Protein AF-A0A9R1ELR3-F1 (afdb_monomer_lite)

Organism: Triticum aestivum (NCBI:txid4565)

Radius of gyration: 23.25 Å; chains: 1; bounding box: 43×45×64 Å

Secondary structure (DSSP, 8-state)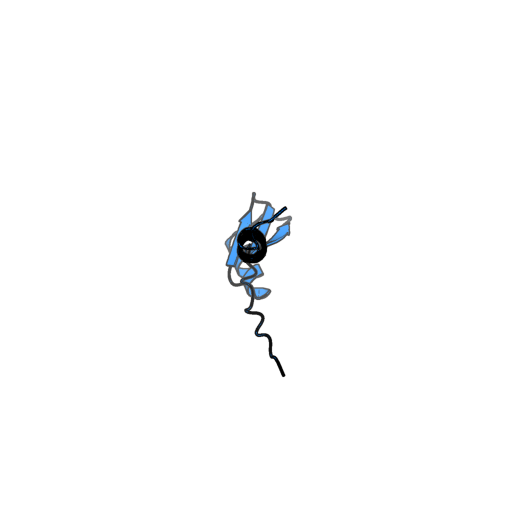:
----TTHHHHHHHHHHHHHHHHHHHTT-----EEEEE-TT---HHHHHHHHHHTT-SEEEEETTTEEEEE-----------

Foldseek 3Di:
DCPDPVPVVVVVVVVVVVVVVVVVVVPPPPQDKDKDFDPVWDDLVVLQVVLVVVPANHWGDDPRGIIITGNPPPPPPPPDD

pLDDT: mean 70.27, std 15.53, range [39.91, 89.56]

Structure (mmCIF, N/CA/C/O backbone):
data_AF-A0A9R1ELR3-F1
#
_entry.id   AF-A0A9R1ELR3-F1
#
loop_
_atom_site.group_PDB
_atom_site.id
_atom_site.type_symbol
_atom_site.label_atom_id
_atom_site.label_alt_id
_atom_site.label_comp_id
_atom_site.label_asym_id
_atom_site.label_entity_id
_atom_site.label_seq_id
_atom_site.pdbx_PDB_ins_code
_atom_site.Cartn_x
_atom_site.Cartn_y
_atom_site.Cartn_z
_atom_site.occupancy
_atom_site.B_iso_or_equiv
_atom_site.auth_seq_id
_atom_site.auth_comp_id
_atom_site.auth_asym_id
_atom_site.auth_atom_id
_atom_site.pdbx_PDB_model_num
ATOM 1 N N . MET A 1 1 ? -25.162 29.448 53.482 1.00 39.91 1 MET A N 1
ATOM 2 C CA . MET A 1 1 ? -24.855 29.607 52.045 1.00 39.91 1 MET A CA 1
ATOM 3 C C . MET A 1 1 ? -25.693 28.600 51.272 1.00 39.91 1 MET A C 1
ATOM 5 O O . MET A 1 1 ? -25.435 27.409 51.372 1.00 39.91 1 MET A O 1
ATOM 9 N N . ALA A 1 2 ? -26.749 29.052 50.595 1.00 46.03 2 ALA A N 1
ATOM 10 C CA . ALA A 1 2 ? -27.573 28.200 49.741 1.00 46.03 2 ALA A CA 1
ATOM 11 C C . ALA A 1 2 ? -26.879 28.086 48.382 1.00 46.03 2 ALA A C 1
ATOM 13 O O . ALA A 1 2 ? -27.152 28.849 47.458 1.00 46.03 2 ALA A O 1
ATOM 14 N N . ILE A 1 3 ? -25.905 27.182 48.288 1.00 49.31 3 ILE A N 1
ATOM 15 C CA . ILE A 1 3 ? -25.297 26.849 47.004 1.00 49.31 3 ILE A CA 1
ATOM 16 C C . ILE A 1 3 ? -26.356 26.047 46.261 1.00 49.31 3 ILE A C 1
ATOM 18 O O . ILE A 1 3 ? -26.613 24.884 46.565 1.00 49.31 3 ILE A O 1
ATOM 22 N N . SER A 1 4 ? -27.048 26.751 45.370 1.00 49.19 4 SER A N 1
ATOM 23 C CA . SER A 1 4 ? -28.091 26.235 44.500 1.00 49.19 4 SER A CA 1
ATOM 24 C C . SER A 1 4 ? -27.680 24.875 43.933 1.00 49.19 4 SER A C 1
ATOM 26 O O . SER A 1 4 ? -26.793 24.771 43.084 1.00 49.19 4 SER A O 1
ATOM 28 N N . LYS A 1 5 ? -28.366 23.824 44.394 1.00 51.16 5 LYS A N 1
ATOM 29 C CA . LYS A 1 5 ? -28.276 22.435 43.912 1.00 51.16 5 LYS A CA 1
ATOM 30 C C . LYS A 1 5 ? -28.693 22.300 42.432 1.00 51.16 5 LYS A C 1
ATOM 32 O O . LYS A 1 5 ? -28.699 21.209 41.888 1.00 51.16 5 LYS A O 1
ATOM 37 N N . SER A 1 6 ? -29.023 23.404 41.763 1.00 55.03 6 SER A N 1
ATOM 38 C CA . SER A 1 6 ? -29.202 23.470 40.313 1.00 55.03 6 SER A CA 1
ATOM 39 C C . SER A 1 6 ? -27.860 23.393 39.575 1.00 55.03 6 SER A C 1
ATOM 41 O O . SER A 1 6 ? -27.738 22.699 38.570 1.00 55.03 6 SER A O 1
ATOM 43 N N . ASN A 1 7 ? -26.812 24.040 40.093 1.00 53.44 7 ASN A N 1
ATOM 44 C CA . ASN A 1 7 ? -25.599 24.296 39.306 1.00 53.44 7 ASN A CA 1
ATOM 45 C C . ASN A 1 7 ? -24.654 23.089 39.235 1.00 53.44 7 ASN A C 1
ATOM 47 O O . ASN A 1 7 ? -23.918 22.942 38.265 1.00 53.44 7 ASN A O 1
ATOM 51 N N . ALA A 1 8 ? -24.706 22.190 40.221 1.00 56.84 8 ALA A N 1
ATOM 52 C CA . ALA A 1 8 ? -23.909 20.963 40.213 1.00 56.84 8 ALA A CA 1
ATOM 53 C C . ALA A 1 8 ? -24.373 19.973 39.131 1.00 56.84 8 ALA A C 1
ATOM 55 O O . ALA A 1 8 ? -23.556 19.255 38.559 1.00 56.84 8 ALA A O 1
ATOM 56 N N . SER A 1 9 ? -25.677 19.960 38.823 1.00 60.69 9 SER A N 1
ATOM 57 C CA . SER A 1 9 ? -26.223 19.085 37.786 1.00 60.69 9 SER A CA 1
ATOM 58 C C . SER A 1 9 ? -25.712 19.516 36.413 1.00 60.69 9 SER A C 1
ATOM 60 O O . SER A 1 9 ? -25.091 18.712 35.726 1.00 60.69 9 SER A O 1
ATOM 62 N N . PHE A 1 10 ? -25.845 20.799 36.057 1.00 59.97 10 PHE A N 1
ATOM 63 C CA . PHE A 1 10 ? -25.376 21.325 34.767 1.00 59.97 10 PHE A CA 1
ATOM 64 C C . PHE A 1 10 ? -23.878 21.104 34.520 1.00 59.97 10 PHE A C 1
ATOM 66 O O . PHE A 1 10 ? -23.493 20.748 33.409 1.00 59.97 10 PHE A O 1
ATOM 73 N N . VAL A 1 11 ? -23.042 21.251 35.552 1.00 61.53 11 VAL A N 1
ATOM 74 C CA . VAL A 1 11 ? -21.597 20.973 35.457 1.00 61.53 11 VAL A CA 1
ATOM 75 C C . VAL A 1 11 ? -21.334 19.498 35.144 1.00 61.53 11 VAL A C 1
ATOM 77 O O . VAL A 1 11 ? -20.469 19.179 34.331 1.00 61.53 11 VAL A O 1
ATOM 80 N N . CYS A 1 12 ? -22.113 18.595 35.740 1.00 68.88 12 CYS A N 1
ATOM 81 C CA . CYS A 1 12 ? -21.993 17.160 35.505 1.00 68.88 12 CYS A CA 1
ATOM 82 C C . CYS A 1 12 ? -22.404 16.779 34.070 1.00 68.88 12 CYS A C 1
ATOM 84 O O . CYS A 1 12 ? -21.703 16.017 33.407 1.00 68.88 12 CYS A O 1
ATOM 86 N N . TRP A 1 13 ? -23.478 17.379 33.549 1.00 72.31 13 TRP A N 1
ATOM 87 C CA . TRP A 1 13 ? -23.895 17.196 32.155 1.00 72.31 13 TRP A CA 1
ATOM 88 C C . TRP A 1 13 ? -22.867 17.750 31.165 1.00 72.31 13 TRP A C 1
ATOM 90 O O . TRP A 1 13 ? -22.548 17.084 30.185 1.00 72.31 13 TRP A O 1
ATOM 100 N N . ALA A 1 14 ? -22.300 18.928 31.433 1.00 74.19 14 ALA A N 1
ATOM 101 C CA . ALA A 1 14 ? -21.258 19.509 30.588 1.00 74.19 14 ALA A CA 1
ATOM 102 C C . ALA A 1 14 ? -20.008 18.615 30.523 1.00 74.19 14 ALA A C 1
ATOM 104 O O . ALA A 1 14 ? -19.464 18.396 29.441 1.00 74.19 14 ALA A O 1
ATOM 105 N N . ALA A 1 15 ? -19.596 18.037 31.656 1.00 72.25 15 ALA A N 1
ATOM 106 C CA . ALA A 1 15 ? -18.490 17.086 31.702 1.00 72.25 15 ALA A CA 1
ATOM 107 C C . ALA A 1 15 ? -18.781 15.823 30.872 1.00 72.25 15 ALA A C 1
ATOM 109 O O . ALA A 1 15 ? -17.932 15.390 30.096 1.00 72.25 15 ALA A O 1
ATOM 110 N N . LEU A 1 16 ? -19.994 15.269 30.968 1.00 72.56 16 LEU A N 1
ATOM 111 C CA . LEU A 1 16 ? -20.404 14.108 30.170 1.00 72.56 16 LEU A CA 1
ATOM 112 C C . LEU A 1 16 ? -20.422 14.414 28.665 1.00 72.56 16 LEU A C 1
ATOM 114 O O . LEU A 1 16 ? -19.933 13.612 27.870 1.00 72.56 16 LEU A O 1
ATOM 118 N N . MET A 1 17 ? -20.926 15.585 28.269 1.00 73.50 17 MET A N 1
ATOM 119 C CA . MET A 1 17 ? -20.955 16.003 26.862 1.00 73.50 17 MET A CA 1
ATOM 120 C C . MET A 1 17 ? -19.544 16.209 26.293 1.00 73.50 17 MET A C 1
ATOM 122 O O . MET A 1 17 ? -19.291 15.831 25.151 1.00 73.50 17 MET A O 1
ATOM 126 N N . LEU A 1 18 ? -18.603 16.732 27.089 1.00 72.12 18 LEU A N 1
ATOM 127 C CA . LEU A 1 18 ? -17.194 16.865 26.694 1.00 72.12 18 LEU A CA 1
ATOM 128 C C . LEU A 1 18 ? -16.507 15.505 26.492 1.00 72.12 18 LEU A C 1
ATOM 130 O O . LEU A 1 18 ? -15.745 15.340 25.538 1.00 72.12 18 LEU A O 1
ATOM 134 N N . VAL A 1 19 ? -16.797 14.516 27.343 1.00 74.12 19 VAL A N 1
ATOM 135 C CA . VAL A 1 19 ? -16.261 13.148 27.203 1.00 74.12 19 VAL A CA 1
ATOM 136 C C . VAL A 1 19 ? -16.811 12.473 25.945 1.00 74.12 19 VAL A C 1
ATOM 138 O O . VAL A 1 19 ? -16.064 11.874 25.178 1.00 74.12 19 VAL A O 1
ATOM 141 N N . MET A 1 20 ? -18.108 12.614 25.672 1.00 70.88 20 MET A N 1
ATOM 142 C CA . MET A 1 20 ? -18.708 12.055 24.458 1.00 70.88 20 MET A CA 1
ATOM 143 C C . MET A 1 20 ? -18.165 12.729 23.190 1.00 70.88 20 MET A C 1
ATOM 145 O O . MET A 1 20 ? -17.852 12.038 22.226 1.00 70.88 20 MET A O 1
ATOM 149 N N . ALA A 1 21 ? -17.986 14.054 23.186 1.00 63.09 21 ALA A N 1
ATOM 150 C CA . ALA A 1 21 ? -17.430 14.775 22.037 1.00 63.09 21 ALA A CA 1
ATOM 151 C C . ALA A 1 21 ? -15.971 14.389 21.743 1.00 63.09 21 ALA A C 1
ATOM 153 O O . ALA A 1 21 ? -15.603 14.218 20.583 1.00 63.09 21 ALA A O 1
ATOM 154 N N . THR A 1 22 ? -15.150 14.196 22.778 1.00 61.66 22 THR A N 1
ATOM 155 C CA . THR A 1 22 ? -13.756 13.747 22.617 1.00 61.66 22 THR A CA 1
ATOM 156 C C . THR A 1 22 ? -13.661 12.314 22.096 1.00 61.66 22 THR A C 1
ATOM 158 O O . THR A 1 22 ? -12.788 12.027 21.280 1.00 61.66 22 THR A O 1
ATOM 161 N N . LEU A 1 23 ? -14.594 11.435 22.475 1.00 59.75 23 LEU A N 1
ATOM 162 C CA . LEU A 1 23 ? -14.692 10.094 21.892 1.00 59.75 23 LEU A CA 1
ATOM 163 C C . LEU A 1 23 ? -15.104 10.143 20.411 1.00 59.75 23 LEU A C 1
ATOM 165 O O . LEU A 1 23 ? -14.512 9.438 19.596 1.00 59.75 23 LEU A O 1
ATOM 169 N N . MET A 1 24 ? -16.053 11.004 20.033 1.00 58.09 24 MET A N 1
ATOM 170 C CA . MET A 1 24 ? -16.491 11.127 18.634 1.00 58.09 24 MET A CA 1
ATOM 171 C C . MET A 1 24 ? -15.424 11.759 17.723 1.00 58.09 24 MET A C 1
ATOM 173 O O . MET A 1 24 ? -15.351 11.400 16.551 1.00 58.09 24 MET A O 1
ATOM 177 N N . LEU A 1 25 ? -14.559 12.634 18.252 1.00 53.22 25 LEU A N 1
ATOM 178 C CA . LEU A 1 25 ? -13.441 13.236 17.506 1.00 53.22 25 LEU A CA 1
ATOM 179 C C . LEU A 1 25 ? -12.318 12.231 17.183 1.00 53.22 25 LEU A C 1
ATOM 181 O O . LEU A 1 25 ? -11.496 12.477 16.311 1.00 53.22 25 LEU A O 1
ATOM 185 N N . SER A 1 26 ? -12.277 11.093 17.882 1.00 51.09 26 SER A N 1
ATOM 186 C CA . SER A 1 26 ? -11.286 10.029 17.654 1.00 51.09 26 S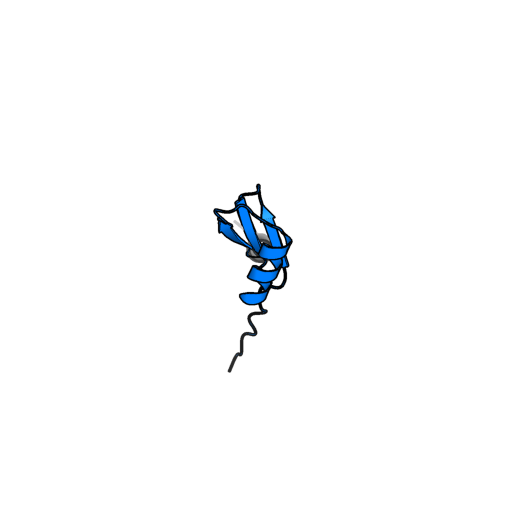ER A CA 1
ATOM 187 C C . SER A 1 26 ? -11.703 9.001 16.589 1.00 51.09 26 SER A C 1
ATOM 189 O O . SER A 1 26 ? -10.977 8.041 16.340 1.00 51.09 26 SER A O 1
ATOM 191 N N . CYS A 1 27 ? -12.866 9.196 15.956 1.00 50.28 27 CYS A N 1
ATOM 192 C CA . CYS A 1 27 ? -13.377 8.365 14.863 1.00 50.28 27 CYS A CA 1
ATOM 193 C C . CYS A 1 27 ? -13.147 8.973 13.471 1.00 50.28 27 CYS A C 1
ATOM 195 O O . CYS A 1 27 ? -13.807 8.561 12.518 1.00 50.28 27 CYS A O 1
ATOM 197 N N . ASP A 1 28 ? -12.182 9.880 13.311 1.00 48.75 28 ASP A N 1
ATOM 198 C CA . ASP A 1 28 ? -11.486 9.966 12.031 1.00 48.75 28 ASP A CA 1
ATOM 199 C C . ASP A 1 28 ? -10.685 8.672 11.895 1.00 48.75 28 ASP A C 1
ATOM 201 O O . ASP A 1 28 ? -9.561 8.529 12.380 1.00 48.75 28 ASP A O 1
ATOM 205 N N . ALA A 1 29 ? -11.340 7.665 11.319 1.00 51.69 29 ALA A N 1
ATOM 206 C CA . ALA A 1 29 ? -10.690 6.488 10.789 1.00 51.69 29 ALA A CA 1
ATOM 207 C C . ALA A 1 29 ? -9.797 6.967 9.646 1.00 51.69 29 ALA A C 1
ATOM 209 O O . ALA A 1 29 ? -10.166 6.853 8.478 1.00 51.69 29 ALA A O 1
ATOM 210 N N . ASP A 1 30 ? -8.651 7.544 10.009 1.00 52.56 30 ASP A N 1
ATOM 211 C CA . ASP A 1 30 ? -7.549 7.775 9.101 1.00 52.56 30 ASP A CA 1
ATOM 212 C C . ASP A 1 30 ? -7.344 6.438 8.386 1.00 52.56 30 ASP A C 1
ATOM 214 O O . ASP A 1 30 ? -7.141 5.407 9.055 1.00 52.56 30 ASP A O 1
ATOM 218 N N . PRO A 1 31 ? -7.600 6.382 7.069 1.00 58.69 31 PRO A N 1
ATOM 219 C CA . PRO A 1 31 ? -7.518 5.134 6.353 1.00 58.69 31 PRO A CA 1
ATOM 220 C C . PRO A 1 31 ? -6.0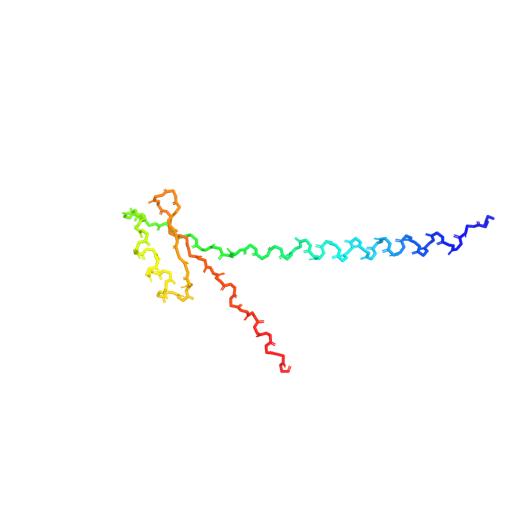59 4.722 6.416 1.00 58.69 31 PRO A C 1
ATOM 222 O O . PRO A 1 31 ? -5.256 5.256 5.663 1.00 58.69 31 PRO A O 1
ATOM 225 N N . LYS A 1 32 ? -5.732 3.808 7.344 1.00 69.75 32 LYS A N 1
ATOM 226 C CA . LYS A 1 32 ? -4.361 3.367 7.598 1.00 69.75 32 LYS A CA 1
ATOM 227 C C . LYS A 1 32 ? -3.701 3.076 6.260 1.00 69.75 32 LYS A C 1
ATOM 229 O O . LYS A 1 32 ? -4.052 2.106 5.593 1.00 69.75 32 LYS A O 1
ATOM 234 N N . GLU A 1 33 ? -2.791 3.939 5.852 1.00 77.06 33 GLU A N 1
ATOM 235 C CA . GLU A 1 33 ? -2.001 3.749 4.652 1.00 77.06 33 GLU A CA 1
ATOM 236 C C . GLU A 1 33 ? -0.679 3.098 5.054 1.00 77.06 33 GLU A C 1
ATOM 238 O O . GLU A 1 33 ? -0.046 3.492 6.033 1.00 77.06 33 GLU A O 1
ATOM 243 N N . SER A 1 34 ? -0.298 2.038 4.346 1.00 80.50 34 SER A N 1
ATOM 244 C CA . SER A 1 34 ? 1.028 1.434 4.465 1.00 80.50 34 SER A CA 1
ATOM 245 C C . SER A 1 34 ? 1.836 1.886 3.265 1.00 80.50 34 SER A C 1
ATOM 247 O O . SER A 1 34 ? 1.497 1.506 2.147 1.00 80.50 34 SER A O 1
ATOM 249 N N . CYS A 1 35 ? 2.852 2.715 3.488 1.00 84.19 35 CYS A N 1
ATOM 250 C CA . CYS A 1 35 ? 3.727 3.205 2.432 1.00 84.19 35 CYS A CA 1
ATOM 251 C C . CYS A 1 35 ? 5.067 2.476 2.483 1.00 84.19 35 CYS A C 1
ATOM 253 O O . CYS A 1 35 ? 5.794 2.596 3.467 1.00 84.19 35 CYS A O 1
ATOM 255 N N . ASP A 1 36 ? 5.387 1.767 1.406 1.00 82.56 36 ASP A N 1
ATOM 256 C CA . ASP A 1 36 ? 6.667 1.094 1.215 1.00 82.56 36 ASP A CA 1
ATOM 257 C C . ASP A 1 36 ? 7.507 1.871 0.192 1.00 82.56 36 ASP A C 1
ATOM 259 O O . ASP A 1 36 ? 6.979 2.367 -0.808 1.00 82.56 36 ASP A O 1
ATOM 263 N N . LEU A 1 37 ? 8.813 1.989 0.442 1.00 83.31 37 LEU A N 1
ATOM 264 C CA . LEU A 1 37 ? 9.757 2.591 -0.501 1.00 83.31 37 LEU A CA 1
ATOM 265 C C . LEU A 1 37 ? 10.042 1.597 -1.639 1.00 83.31 37 LEU A C 1
ATOM 267 O O . LEU A 1 37 ? 10.391 0.445 -1.381 1.00 83.31 37 LEU A O 1
ATOM 271 N N . ILE A 1 38 ? 9.915 2.044 -2.887 1.00 81.81 38 ILE A N 1
ATOM 272 C CA . ILE A 1 38 ? 10.231 1.273 -4.091 1.00 81.81 38 ILE A CA 1
ATOM 273 C C . ILE A 1 38 ? 11.505 1.859 -4.708 1.00 81.81 38 ILE A C 1
ATOM 275 O O . ILE A 1 38 ? 11.485 2.952 -5.270 1.00 81.81 38 ILE A O 1
ATOM 279 N N . GLU A 1 39 ? 12.606 1.113 -4.613 1.00 75.81 39 GLU A N 1
ATOM 280 C CA . GLU A 1 39 ? 13.946 1.542 -5.050 1.00 75.81 39 GLU A CA 1
ATOM 281 C C . GLU A 1 39 ? 14.031 1.790 -6.572 1.00 75.81 39 GLU A C 1
ATOM 283 O O . GLU A 1 39 ? 14.742 2.683 -7.023 1.00 75.81 39 GLU A O 1
ATOM 288 N N . ASP A 1 40 ? 13.228 1.070 -7.363 1.00 81.25 40 ASP A N 1
ATOM 289 C CA . ASP A 1 40 ? 13.123 1.224 -8.824 1.00 81.25 40 ASP A CA 1
ATOM 290 C C . ASP A 1 40 ? 12.170 2.360 -9.262 1.00 81.25 40 ASP A C 1
ATOM 292 O O . ASP A 1 40 ? 11.899 2.542 -10.454 1.00 81.25 40 ASP A O 1
ATOM 296 N N . GLY A 1 41 ? 11.645 3.128 -8.302 1.00 81.06 41 GLY A N 1
ATOM 297 C CA . GLY A 1 41 ? 10.622 4.143 -8.517 1.00 81.06 41 GLY A CA 1
ATOM 298 C C . GLY A 1 41 ? 9.201 3.575 -8.509 1.00 81.06 41 GLY A C 1
ATOM 299 O O . GLY A 1 41 ? 8.934 2.408 -8.799 1.00 81.06 41 GLY A O 1
ATOM 300 N N . CYS A 1 42 ? 8.241 4.424 -8.160 1.00 85.44 42 CYS A N 1
ATOM 301 C CA . CYS A 1 42 ? 6.856 4.018 -8.006 1.00 85.44 42 CYS A CA 1
ATOM 302 C C . CYS A 1 42 ? 6.111 4.050 -9.345 1.00 85.44 42 CYS A C 1
ATOM 304 O O . CYS A 1 42 ? 5.804 5.109 -9.894 1.00 85.44 42 CYS A O 1
ATOM 306 N N . ASN A 1 43 ? 5.761 2.866 -9.846 1.00 89.56 43 ASN A N 1
ATOM 307 C CA . ASN A 1 43 ? 4.820 2.705 -10.948 1.00 89.56 43 ASN A CA 1
ATOM 308 C C . ASN A 1 43 ? 3.419 2.433 -10.393 1.00 89.56 43 ASN A C 1
ATOM 310 O O . ASN A 1 43 ? 3.189 1.429 -9.722 1.00 89.56 43 ASN A O 1
ATOM 314 N N . GLU A 1 44 ? 2.461 3.295 -10.721 1.00 86.62 44 GLU A N 1
ATOM 315 C CA . GLU A 1 44 ? 1.110 3.245 -10.162 1.00 86.62 44 GLU A CA 1
ATOM 316 C C . GLU A 1 44 ? 0.362 1.942 -10.483 1.00 86.62 44 GLU A C 1
ATOM 318 O O . GLU A 1 44 ? -0.411 1.450 -9.657 1.00 86.62 44 GLU A O 1
ATOM 323 N N . ALA A 1 45 ? 0.627 1.341 -11.648 1.00 87.31 45 ALA A N 1
ATOM 324 C CA . ALA A 1 45 ? 0.060 0.044 -12.011 1.00 87.31 45 ALA A CA 1
ATOM 325 C C . ALA A 1 45 ? 0.644 -1.087 -11.148 1.00 87.31 45 ALA A C 1
ATOM 327 O O . ALA A 1 45 ? -0.115 -1.851 -10.553 1.00 87.31 45 ALA A O 1
ATOM 328 N N . GLN A 1 46 ? 1.975 -1.143 -11.008 1.00 87.56 46 GLN A N 1
ATOM 329 C CA . GLN A 1 46 ? 2.633 -2.142 -10.156 1.00 87.56 46 GLN A CA 1
ATOM 330 C C . GLN A 1 46 ? 2.267 -1.965 -8.686 1.00 87.56 46 GLN A C 1
ATOM 332 O O . GLN A 1 46 ? 1.976 -2.948 -8.016 1.00 87.56 46 GLN A O 1
ATOM 337 N N . CYS A 1 47 ? 2.236 -0.726 -8.193 1.00 88.75 47 CYS A N 1
ATOM 338 C CA . CYS A 1 47 ? 1.856 -0.424 -6.820 1.00 88.75 47 CYS A CA 1
ATOM 339 C C . CYS A 1 47 ? 0.433 -0.912 -6.530 1.00 88.75 47 CYS A C 1
ATOM 341 O O . CYS A 1 47 ? 0.185 -1.595 -5.539 1.00 88.75 47 CYS A O 1
ATOM 343 N N . ARG A 1 48 ? -0.511 -0.644 -7.440 1.00 88.00 48 ARG A N 1
ATOM 344 C CA . ARG A 1 48 ? -1.887 -1.131 -7.314 1.00 88.00 48 ARG A CA 1
ATOM 345 C C . ARG A 1 48 ? -1.958 -2.655 -7.278 1.00 88.00 48 ARG A C 1
ATOM 347 O O . ARG A 1 48 ? -2.682 -3.186 -6.438 1.00 88.00 48 ARG A O 1
ATOM 354 N N . ASP A 1 49 ? -1.237 -3.340 -8.162 1.00 89.44 49 ASP A N 1
ATOM 355 C CA . ASP A 1 49 ? -1.224 -4.804 -8.208 1.00 89.44 49 ASP A CA 1
ATOM 356 C C . ASP A 1 49 ? -0.552 -5.409 -6.970 1.00 89.44 49 ASP A C 1
ATOM 358 O O . ASP A 1 49 ? -1.118 -6.319 -6.366 1.00 89.44 49 ASP A O 1
ATOM 362 N N . TYR A 1 50 ? 0.576 -4.852 -6.520 1.00 86.44 50 TYR A N 1
ATOM 363 C CA . TYR A 1 50 ? 1.242 -5.222 -5.268 1.00 86.44 50 TYR A CA 1
ATOM 364 C C . TYR A 1 50 ? 0.292 -5.097 -4.076 1.00 86.44 50 TYR A C 1
ATOM 366 O O . TYR A 1 50 ? 0.057 -6.082 -3.373 1.00 86.44 50 TYR A O 1
ATOM 374 N N . CYS A 1 51 ? -0.346 -3.933 -3.911 1.00 87.88 51 CYS A N 1
ATOM 375 C CA . CYS A 1 51 ? -1.334 -3.710 -2.859 1.00 87.88 51 CYS A CA 1
ATOM 376 C C . CYS A 1 51 ? -2.470 -4.739 -2.926 1.00 87.88 51 CYS A C 1
ATOM 378 O O . CYS A 1 51 ? -2.941 -5.220 -1.896 1.00 87.88 51 CYS A O 1
ATOM 380 N N . ARG A 1 52 ? -2.897 -5.125 -4.132 1.00 86.62 52 ARG A N 1
ATOM 381 C CA . ARG A 1 52 ? -3.947 -6.127 -4.334 1.00 86.62 52 ARG A CA 1
ATOM 382 C C . ARG A 1 52 ? -3.500 -7.536 -3.941 1.00 86.62 52 ARG A C 1
ATOM 384 O O . ARG A 1 52 ? -4.293 -8.260 -3.341 1.00 86.62 52 ARG A O 1
ATOM 391 N N . ILE A 1 53 ? -2.248 -7.901 -4.226 1.00 85.62 53 ILE A N 1
ATOM 392 C CA . ILE A 1 53 ? -1.638 -9.190 -3.854 1.00 85.62 53 ILE A CA 1
ATOM 393 C C . ILE A 1 53 ? -1.583 -9.347 -2.331 1.00 85.62 53 ILE A C 1
ATOM 395 O O . ILE A 1 53 ? -1.939 -10.404 -1.813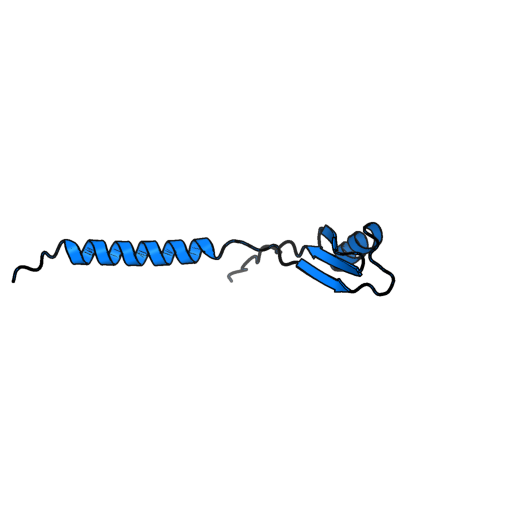 1.00 85.62 53 ILE A O 1
ATOM 399 N N . ILE A 1 54 ? -1.211 -8.291 -1.605 1.00 83.38 54 ILE A N 1
ATOM 400 C CA . ILE A 1 54 ? -1.151 -8.309 -0.132 1.00 83.38 54 ILE A CA 1
ATOM 401 C C . ILE A 1 54 ? -2.526 -8.119 0.540 1.00 83.38 54 ILE A C 1
ATOM 403 O O . ILE A 1 54 ? -2.638 -8.148 1.765 1.00 83.38 54 ILE A O 1
ATOM 407 N N . GLY A 1 55 ? -3.600 -7.991 -0.249 1.00 81.94 55 GLY A N 1
ATOM 408 C CA . GLY A 1 55 ? -4.981 -7.989 0.238 1.00 81.94 55 GLY A CA 1
ATOM 409 C C . GLY A 1 55 ? -5.574 -6.608 0.524 1.00 81.94 55 GLY A C 1
ATOM 410 O O . GLY A 1 55 ? -6.569 -6.509 1.249 1.00 81.94 55 GLY A O 1
ATOM 411 N N . HIS A 1 56 ? -5.002 -5.548 -0.041 1.00 83.38 56 HIS A N 1
ATOM 412 C CA . HIS A 1 56 ? -5.550 -4.193 -0.011 1.00 83.38 56 HIS A CA 1
ATOM 413 C C . HIS A 1 56 ? -6.355 -3.877 -1.275 1.00 83.38 56 HIS A C 1
ATOM 415 O O . HIS A 1 56 ? -6.151 -4.434 -2.351 1.00 83.38 56 HIS A O 1
ATOM 421 N N . THR A 1 57 ? -7.317 -2.965 -1.149 1.00 77.38 57 THR A N 1
ATOM 422 C CA . THR A 1 57 ? -8.243 -2.625 -2.243 1.00 77.38 57 THR A CA 1
ATOM 423 C C . THR A 1 57 ? -7.728 -1.530 -3.168 1.00 77.38 57 THR A C 1
ATOM 425 O O . THR A 1 57 ? -8.215 -1.409 -4.292 1.00 77.38 57 THR A O 1
ATOM 428 N N . LYS A 1 58 ? -6.796 -0.696 -2.698 1.00 82.62 58 LYS A N 1
ATOM 429 C CA . LYS A 1 58 ? -6.265 0.451 -3.441 1.00 82.62 58 LYS A CA 1
ATOM 430 C C . LYS A 1 58 ? -4.797 0.678 -3.088 1.00 82.62 58 LYS A C 1
ATOM 432 O O . LYS A 1 58 ? -4.408 0.462 -1.943 1.00 82.62 58 LYS A O 1
ATOM 437 N N . GLY A 1 59 ? -4.038 1.147 -4.072 1.00 86.31 59 GLY A N 1
ATOM 438 C CA . GLY A 1 59 ? -2.656 1.589 -3.936 1.00 86.31 59 GLY A CA 1
ATOM 439 C C . GLY A 1 59 ? -2.406 2.820 -4.799 1.00 86.31 59 GLY A C 1
ATOM 440 O O . GLY A 1 59 ? -3.011 2.931 -5.870 1.00 86.31 59 GLY A O 1
ATOM 441 N N . SER A 1 60 ? -1.559 3.734 -4.334 1.00 87.94 60 SER A N 1
ATOM 442 C CA . SER A 1 60 ? -1.168 4.952 -5.051 1.00 87.9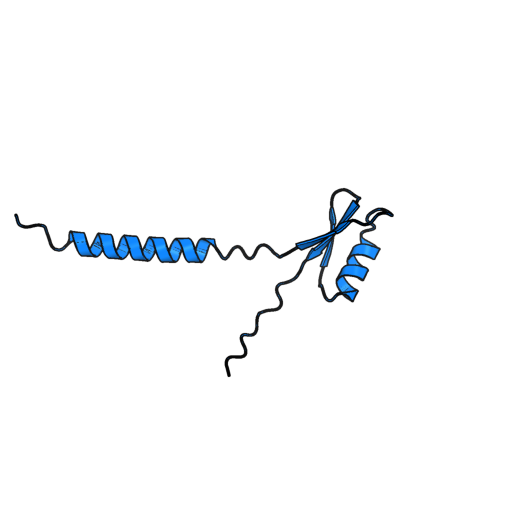4 60 SER A CA 1
ATOM 443 C C . SER A 1 60 ? 0.287 5.313 -4.786 1.00 87.94 60 SER A C 1
ATOM 445 O O . SER A 1 60 ? 0.794 5.092 -3.688 1.00 87.94 60 SER A O 1
ATOM 447 N N . CYS A 1 61 ? 0.933 5.916 -5.778 1.00 88.69 61 CYS A N 1
ATOM 448 C CA . CYS A 1 61 ? 2.289 6.421 -5.637 1.00 88.69 61 CYS A CA 1
ATOM 449 C C . CYS A 1 61 ? 2.312 7.785 -4.946 1.00 88.69 61 CYS A C 1
ATOM 451 O O . CYS A 1 61 ? 1.547 8.681 -5.305 1.00 88.69 61 CYS A O 1
ATOM 453 N N . ARG A 1 62 ? 3.225 7.958 -3.993 1.00 86.00 62 ARG A N 1
ATOM 454 C CA . ARG A 1 62 ? 3.511 9.225 -3.322 1.00 86.00 62 ARG A CA 1
ATOM 455 C C . ARG A 1 62 ? 4.955 9.617 -3.614 1.00 86.00 62 ARG A C 1
ATOM 457 O O . ARG A 1 62 ? 5.861 8.806 -3.465 1.00 86.00 62 ARG A O 1
ATOM 464 N N . GLU A 1 63 ? 5.141 10.852 -4.082 1.00 77.19 63 GLU A N 1
ATOM 465 C CA . GLU A 1 63 ? 6.464 11.471 -4.285 1.00 77.19 63 GLU A CA 1
ATOM 466 C C . GLU A 1 63 ? 7.451 10.602 -5.094 1.00 77.19 63 GLU A C 1
ATOM 468 O O . GLU A 1 63 ? 8.638 10.575 -4.814 1.00 77.19 63 GLU A O 1
ATOM 473 N N . ALA A 1 64 ? 6.947 9.883 -6.105 1.00 76.56 64 ALA A N 1
ATOM 474 C CA . ALA A 1 64 ? 7.697 9.039 -7.048 1.00 76.56 64 ALA A CA 1
ATOM 475 C C . ALA A 1 64 ? 8.465 7.831 -6.473 1.00 76.56 64 ALA A C 1
ATOM 477 O O . ALA A 1 64 ? 8.856 6.969 -7.253 1.00 76.56 64 ALA A O 1
ATOM 478 N N . GLU A 1 65 ? 8.623 7.711 -5.157 1.00 82.81 65 GLU A N 1
ATOM 479 C CA . GLU A 1 65 ? 9.439 6.660 -4.525 1.00 82.81 65 GLU A CA 1
ATOM 480 C C . GLU A 1 65 ? 8.639 5.781 -3.560 1.00 82.81 65 GLU A C 1
ATOM 482 O O . GLU A 1 65 ? 9.074 4.685 -3.221 1.00 82.81 65 GLU A O 1
ATOM 487 N N . TYR A 1 66 ? 7.447 6.211 -3.144 1.00 85.25 66 TYR A N 1
ATOM 488 C CA . TYR A 1 66 ? 6.638 5.481 -2.170 1.00 85.25 66 TYR A CA 1
ATOM 489 C C . TYR A 1 66 ? 5.394 4.886 -2.815 1.00 85.25 66 TYR A C 1
ATOM 491 O O . TYR A 1 66 ? 4.612 5.594 -3.449 1.00 85.25 66 TYR A O 1
ATOM 499 N N . CYS A 1 67 ? 5.163 3.595 -2.600 1.00 89.25 67 CYS A N 1
ATOM 500 C CA . CYS A 1 67 ? 3.900 2.936 -2.900 1.00 89.25 67 CYS A CA 1
ATOM 501 C C . CYS A 1 67 ? 3.059 2.846 -1.624 1.00 89.25 67 CYS A C 1
ATOM 503 O O . CYS A 1 67 ? 3.409 2.117 -0.701 1.00 89.25 67 CYS A O 1
ATOM 505 N N . CYS A 1 68 ? 1.944 3.574 -1.575 1.00 89.25 68 CYS A N 1
ATOM 506 C CA . CYS A 1 68 ? 1.040 3.605 -0.430 1.00 89.25 68 CYS A CA 1
ATOM 507 C C . CYS A 1 68 ? -0.204 2.755 -0.694 1.00 89.25 68 CYS A C 1
ATOM 509 O O . CYS A 1 68 ? -1.006 3.063 -1.579 1.00 89.25 68 CYS A O 1
ATOM 511 N N . CYS A 1 69 ? -0.389 1.699 0.093 1.00 89.00 69 CYS A N 1
ATOM 512 C CA . CYS A 1 69 ? -1.566 0.844 0.067 1.00 89.00 69 CYS A CA 1
ATOM 513 C C . CYS A 1 69 ? -2.582 1.292 1.114 1.00 89.00 69 CYS A C 1
ATOM 515 O O . CYS A 1 69 ? -2.276 1.366 2.304 1.00 89.00 69 CYS A O 1
ATOM 517 N N . LEU A 1 70 ? -3.824 1.514 0.690 1.00 84.00 70 LEU A N 1
ATOM 518 C CA . LEU A 1 70 ? -4.923 1.789 1.607 1.00 84.00 70 LEU A CA 1
ATOM 519 C C . LEU A 1 70 ? -5.342 0.484 2.278 1.00 84.00 70 LEU A C 1
ATOM 521 O O . LEU A 1 70 ? -5.995 -0.371 1.662 1.00 84.00 70 LEU A O 1
ATOM 525 N N . ILE A 1 71 ? -5.026 0.359 3.565 1.00 76.75 71 ILE A N 1
ATOM 526 C CA . ILE A 1 71 ? -5.628 -0.639 4.436 1.00 76.75 71 ILE A CA 1
ATOM 527 C C . ILE A 1 71 ? -7.061 -0.167 4.654 1.00 76.75 71 ILE A C 1
ATOM 529 O O . ILE A 1 71 ? -7.382 0.493 5.641 1.00 76.75 71 ILE A O 1
ATOM 533 N N . ALA A 1 72 ? -7.946 -0.492 3.706 1.00 66.25 72 ALA A N 1
ATOM 534 C CA . ALA A 1 72 ? -9.371 -0.462 3.974 1.00 66.25 72 ALA A CA 1
ATOM 535 C C . ALA A 1 72 ? -9.542 -1.266 5.255 1.00 66.25 72 ALA A C 1
ATOM 537 O O . ALA A 1 72 ? -9.217 -2.458 5.272 1.00 66.25 72 ALA A O 1
ATOM 538 N N . ALA A 1 73 ? -9.907 -0.585 6.343 1.00 57.44 73 ALA A N 1
ATOM 539 C CA . ALA A 1 73 ? -10.072 -1.214 7.631 1.00 57.44 73 ALA A CA 1
ATOM 540 C C . ALA A 1 73 ? -11.013 -2.389 7.389 1.00 57.44 73 ALA A C 1
ATOM 542 O O . ALA A 1 73 ? -12.203 -2.184 7.141 1.00 57.44 73 ALA A O 1
ATOM 543 N N . LYS A 1 74 ? -10.481 -3.624 7.380 1.00 52.22 74 LYS A N 1
ATOM 544 C CA . LYS A 1 74 ? -11.346 -4.795 7.446 1.00 52.22 74 LYS A CA 1
ATOM 545 C C . LYS A 1 74 ? -12.236 -4.490 8.640 1.00 52.22 74 LYS A C 1
ATOM 547 O O . LYS A 1 74 ? -11.667 -4.161 9.692 1.00 52.22 74 LYS A O 1
ATOM 552 N N . PRO A 1 75 ? -13.575 -4.489 8.498 1.00 43.44 75 PRO A N 1
ATOM 553 C CA . PRO A 1 75 ? -14.413 -4.311 9.663 1.00 43.44 75 PRO A CA 1
ATOM 554 C C . PRO A 1 75 ? -13.888 -5.332 10.661 1.00 43.44 75 PRO A C 1
ATOM 556 O O . PRO A 1 75 ? -13.787 -6.518 10.337 1.00 43.44 75 PRO A O 1
ATOM 559 N N . LYS A 1 76 ? -13.414 -4.862 11.820 1.00 47.19 76 LYS A N 1
ATOM 560 C CA . LYS A 1 76 ? -13.177 -5.753 12.946 1.00 47.19 76 LYS A CA 1
ATOM 561 C C . LYS A 1 76 ? -14.563 -6.286 13.254 1.00 47.19 76 LYS A C 1
ATOM 563 O O . LYS A 1 76 ? -15.307 -5.665 14.006 1.00 47.19 76 LYS A O 1
ATOM 568 N N . VAL A 1 77 ? -14.948 -7.375 12.593 1.00 50.38 77 VAL A N 1
ATOM 569 C CA . VAL A 1 77 ? -16.086 -8.171 13.003 1.00 50.38 77 VAL A CA 1
ATOM 570 C C . VAL A 1 77 ? -15.623 -8.701 14.343 1.00 50.38 77 VAL A C 1
ATOM 572 O O . VAL A 1 77 ? -14.816 -9.625 14.423 1.00 50.38 77 VAL A O 1
ATOM 575 N N . HIS A 1 78 ? -15.990 -7.980 15.397 1.00 45.38 78 HIS A N 1
ATOM 576 C CA . HIS A 1 78 ? -15.849 -8.449 16.752 1.00 45.38 78 HIS A CA 1
ATOM 577 C C . HIS A 1 78 ? -16.796 -9.643 16.832 1.00 45.38 78 HIS A C 1
ATOM 579 O O . HIS A 1 78 ? -17.987 -9.481 17.087 1.00 45.38 78 HIS A O 1
ATOM 585 N N . HIS A 1 79 ? -16.281 -10.823 16.477 1.00 47.16 79 HIS A N 1
ATOM 586 C CA . HIS A 1 79 ? -16.899 -12.088 16.823 1.00 47.16 79 HIS A CA 1
ATOM 587 C C . HIS A 1 79 ? -16.855 -12.134 18.347 1.00 47.16 79 HIS A C 1
ATOM 589 O O . HIS A 1 79 ? -15.817 -12.372 18.961 1.00 47.16 79 HIS A O 1
ATOM 595 N N . ARG A 1 80 ? -17.967 -11.697 18.930 1.00 41.91 80 ARG A N 1
ATOM 596 C CA . ARG A 1 80 ? -18.268 -11.785 20.345 1.00 41.91 80 ARG A CA 1
ATOM 597 C C . ARG A 1 80 ? -18.942 -13.137 20.518 1.00 41.91 80 ARG A C 1
ATOM 599 O O . ARG A 1 80 ? -20.145 -13.235 20.292 1.00 41.91 80 ARG A O 1
ATOM 606 N N . ASP A 1 81 ? -18.132 -14.150 20.797 1.00 43.72 81 ASP A N 1
ATOM 607 C CA . ASP A 1 81 ? -18.600 -15.384 21.429 1.00 43.72 81 ASP A CA 1
ATOM 608 C C . ASP A 1 81 ? -18.825 -15.136 22.931 1.00 43.72 81 ASP A C 1
ATOM 610 O O . ASP A 1 81 ? -18.059 -14.333 23.525 1.00 43.72 81 ASP A O 1
#

Sequence 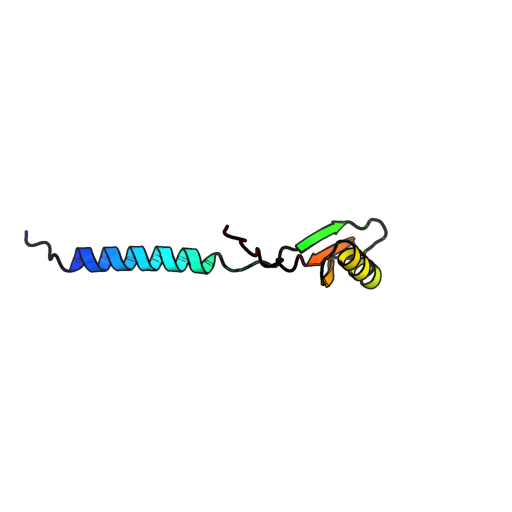(81 aa):
MAISKSNASFVCWAALMLVMATLMLSCDADPKESCDLIEDGCNEAQCRDYCRIIGHTKGSCREAEYCCCLIAAKPKVHHRD